Protein AF-A0A9W5AZJ4-F1 (afdb_monomer_lite)

pLDDT: mean 85.63, std 13.93, range [47.88, 96.81]

Organism: NCBI:txid1183436

Foldseek 3Di:
DPPDDPVLLVLLCVVPPVVCVVCVVCSVVSSVVSVVVVVVVVVVVVVVVVVVVVVPDPPDPPDPDPPPD

Sequence (69 aa):
MSDITESEWRLIRQVFGDLAYEEPHNHVDMLAAARLAALRENKEAKIAAAMVVLDRVPDVPSDAGDELK

Structure (mmCIF, N/CA/C/O backbone):
data_AF-A0A9W5AZJ4-F1
#
_entry.id   AF-A0A9W5AZJ4-F1
#
loop_
_atom_site.group_PDB
_atom_site.id
_atom_site.type_symbol
_atom_site.label_atom_id
_atom_site.label_alt_id
_atom_site.label_comp_id
_atom_site.label_asym_id
_atom_site.label_entity_id
_atom_site.label_seq_id
_atom_site.pdbx_PDB_ins_code
_atom_site.Cartn_x
_atom_site.Cartn_y
_atom_site.Cartn_z
_atom_site.occupancy
_atom_site.B_iso_or_equiv
_atom_site.auth_seq_id
_atom_site.auth_comp_id
_atom_site.auth_asym_id
_atom_site.auth_atom_id
_atom_site.pdbx_PDB_model_num
ATOM 1 N N . MET A 1 1 ? 15.778 -2.183 -14.645 1.00 56.81 1 MET A N 1
ATOM 2 C CA . MET A 1 1 ? 14.991 -2.452 -13.424 1.00 56.81 1 MET A CA 1
ATOM 3 C C . MET A 1 1 ? 14.904 -1.141 -12.673 1.00 56.81 1 MET A C 1
ATOM 5 O O . MET A 1 1 ? 15.914 -0.456 -12.634 1.00 56.81 1 MET A O 1
ATOM 9 N N . SER A 1 2 ? 13.712 -0.764 -12.208 1.00 65.25 2 SER A N 1
ATOM 10 C CA . SER A 1 2 ? 13.495 0.467 -11.436 1.00 65.25 2 SER A CA 1
ATOM 11 C C . SER A 1 2 ? 14.324 0.430 -10.145 1.00 65.25 2 SER A C 1
ATOM 13 O O . SER A 1 2 ? 14.475 -0.650 -9.574 1.00 65.25 2 SER A O 1
ATOM 15 N N . ASP A 1 3 ? 14.849 1.569 -9.685 1.00 81.12 3 ASP A N 1
ATOM 16 C CA . ASP A 1 3 ? 15.714 1.696 -8.492 1.00 81.12 3 ASP A CA 1
ATOM 17 C C . ASP A 1 3 ? 14.959 1.490 -7.156 1.00 81.12 3 ASP A C 1
ATOM 19 O O . ASP A 1 3 ? 15.324 2.041 -6.117 1.00 81.12 3 ASP A O 1
ATOM 23 N N . ILE A 1 4 ? 13.871 0.719 -7.168 1.00 88.88 4 ILE A N 1
ATOM 24 C CA . ILE A 1 4 ? 13.041 0.446 -5.996 1.00 88.88 4 ILE A CA 1
ATOM 25 C C . ILE A 1 4 ? 13.631 -0.685 -5.151 1.00 88.88 4 ILE A C 1
ATOM 27 O O . ILE A 1 4 ? 14.193 -1.660 -5.650 1.00 88.88 4 ILE A O 1
ATOM 31 N N . THR A 1 5 ? 13.461 -0.578 -3.840 1.00 93.94 5 THR A N 1
ATOM 32 C CA . THR A 1 5 ? 13.841 -1.621 -2.883 1.00 93.94 5 THR A CA 1
ATOM 33 C C . THR A 1 5 ? 12.888 -2.819 -2.941 1.00 93.94 5 THR A C 1
ATOM 35 O O . THR A 1 5 ? 11.737 -2.703 -3.358 1.00 93.94 5 THR A O 1
ATOM 38 N N . GLU A 1 6 ? 13.313 -3.980 -2.432 1.00 94.25 6 GLU A N 1
ATOM 39 C CA . GLU A 1 6 ? 12.456 -5.178 -2.331 1.00 94.25 6 GLU A CA 1
ATOM 40 C C . GLU A 1 6 ? 11.174 -4.924 -1.511 1.00 94.25 6 GLU A C 1
ATOM 42 O O . GLU A 1 6 ? 10.101 -5.440 -1.822 1.00 94.25 6 GLU A O 1
ATOM 47 N N . SER A 1 7 ? 11.260 -4.098 -0.468 1.00 94.75 7 SER A N 1
ATOM 48 C CA . SER A 1 7 ? 10.109 -3.665 0.334 1.00 94.75 7 SER A CA 1
ATOM 49 C C . SER A 1 7 ? 9.105 -2.841 -0.476 1.00 94.75 7 SER A C 1
ATOM 51 O O . SER A 1 7 ? 7.898 -3.047 -0.355 1.00 94.75 7 SER A O 1
ATOM 53 N N . GLU A 1 8 ? 9.591 -1.934 -1.320 1.00 95.38 8 GLU A N 1
ATOM 54 C CA . GLU A 1 8 ? 8.755 -1.119 -2.207 1.00 95.38 8 GLU A CA 1
ATOM 55 C C . GLU A 1 8 ? 8.153 -1.965 -3.324 1.00 95.38 8 GLU A C 1
ATOM 57 O O . GLU A 1 8 ? 6.963 -1.853 -3.605 1.00 95.38 8 GLU A O 1
ATOM 62 N N . TRP A 1 9 ? 8.933 -2.887 -3.883 1.00 95.31 9 TRP A N 1
ATOM 63 C CA . TRP A 1 9 ? 8.451 -3.850 -4.860 1.00 95.31 9 TRP A CA 1
ATOM 64 C C . TRP A 1 9 ? 7.324 -4.724 -4.307 1.00 95.31 9 TRP A C 1
ATOM 66 O O . TRP A 1 9 ? 6.299 -4.916 -4.961 1.00 95.31 9 TRP A O 1
ATOM 76 N N . ARG A 1 10 ? 7.466 -5.225 -3.076 1.00 96.00 10 ARG A N 1
ATOM 77 C CA . ARG A 1 10 ? 6.409 -5.994 -2.408 1.00 96.00 10 ARG A CA 1
ATOM 78 C C . ARG A 1 10 ? 5.141 -5.170 -2.212 1.00 96.00 10 ARG A C 1
ATOM 80 O O . ARG A 1 10 ? 4.057 -5.689 -2.459 1.00 96.00 10 ARG A O 1
ATOM 87 N N . LEU A 1 11 ? 5.278 -3.908 -1.804 1.00 95.94 11 LEU A N 1
ATOM 88 C CA . LEU A 1 11 ? 4.142 -3.009 -1.609 1.00 95.94 11 LEU A CA 1
ATOM 89 C C . LEU A 1 11 ? 3.404 -2.740 -2.929 1.00 95.94 11 LEU A C 1
ATOM 91 O O . LEU A 1 11 ? 2.183 -2.846 -2.981 1.00 95.94 11 LEU A O 1
ATOM 95 N N . ILE A 1 12 ? 4.138 -2.450 -4.005 1.00 96.44 12 ILE A N 1
ATOM 96 C CA . ILE A 1 12 ? 3.549 -2.243 -5.333 1.00 96.44 12 ILE A CA 1
ATOM 97 C C . ILE A 1 12 ? 2.845 -3.520 -5.810 1.00 96.44 12 ILE A C 1
ATOM 99 O O . ILE A 1 12 ? 1.696 -3.449 -6.239 1.00 96.44 12 ILE A O 1
ATOM 103 N N . ARG A 1 13 ? 3.475 -4.697 -5.678 1.00 96.38 13 ARG A N 1
ATOM 104 C CA . ARG A 1 13 ? 2.858 -5.985 -6.047 1.00 96.38 13 ARG A CA 1
ATOM 105 C C . ARG A 1 13 ? 1.594 -6.297 -5.257 1.00 96.38 13 ARG A C 1
ATOM 107 O O . ARG A 1 13 ? 0.652 -6.835 -5.823 1.00 96.38 13 ARG A O 1
ATOM 114 N N . GLN A 1 14 ? 1.566 -5.968 -3.970 1.00 96.50 14 GLN A N 1
ATOM 115 C CA . GLN A 1 14 ? 0.389 -6.187 -3.132 1.00 96.50 14 GLN A CA 1
ATOM 116 C C . GLN A 1 14 ? -0.817 -5.368 -3.615 1.00 96.50 14 GLN A C 1
ATOM 118 O O . GLN A 1 14 ? -1.943 -5.845 -3.517 1.00 96.50 14 GLN A O 1
ATOM 123 N N . VAL A 1 15 ? -0.586 -4.159 -4.135 1.00 96.12 15 VAL A N 1
ATOM 124 C CA . VAL A 1 15 ? -1.657 -3.246 -4.566 1.00 96.12 15 VAL A CA 1
ATOM 125 C C . VAL A 1 15 ? -2.045 -3.450 -6.033 1.00 96.12 15 VAL A C 1
ATOM 127 O O . VAL A 1 15 ? -3.227 -3.408 -6.358 1.00 96.12 15 VAL A O 1
ATOM 130 N N . PHE A 1 16 ? -1.071 -3.672 -6.918 1.00 95.94 16 PHE A N 1
ATOM 131 C CA . PHE A 1 16 ? -1.277 -3.676 -8.372 1.00 95.94 16 PHE A CA 1
ATOM 132 C C . PHE A 1 16 ? -1.170 -5.060 -9.027 1.00 95.94 16 PHE A C 1
ATOM 134 O O . PHE A 1 16 ? -1.528 -5.198 -10.194 1.00 95.94 16 PHE A O 1
ATOM 141 N N . GLY A 1 17 ? -0.705 -6.086 -8.305 1.00 95.44 17 GLY A N 1
ATOM 142 C CA . GLY A 1 17 ? -0.622 -7.457 -8.814 1.00 95.44 17 GLY A CA 1
ATOM 143 C C . GLY A 1 17 ? 0.194 -7.562 -10.104 1.00 95.44 17 GLY A C 1
ATOM 144 O O . GLY A 1 17 ? 1.331 -7.092 -10.166 1.00 95.44 17 GLY A O 1
ATOM 145 N N . ASP A 1 18 ? -0.402 -8.165 -11.130 1.00 96.25 18 ASP A N 1
ATOM 146 C CA . ASP A 1 18 ? 0.236 -8.424 -12.426 1.00 96.25 18 ASP A CA 1
ATOM 147 C C . ASP A 1 18 ? 0.632 -7.136 -13.165 1.00 96.25 18 ASP A C 1
ATOM 149 O O . ASP A 1 18 ? 1.695 -7.084 -13.783 1.00 96.25 18 ASP A O 1
ATOM 153 N N . LEU A 1 19 ? -0.126 -6.047 -12.992 1.00 95.06 19 LEU A N 1
ATOM 154 C CA . LEU A 1 19 ? 0.178 -4.753 -13.611 1.00 95.06 19 LEU A CA 1
ATOM 155 C C . LEU A 1 19 ? 1.552 -4.212 -13.174 1.00 95.06 19 LEU A C 1
ATOM 157 O O . LEU A 1 19 ? 2.243 -3.543 -13.939 1.00 95.06 19 LEU A O 1
ATOM 161 N N . ALA A 1 20 ? 1.994 -4.543 -11.955 1.00 94.38 20 ALA A N 1
ATOM 162 C CA . ALA A 1 20 ? 3.320 -4.177 -11.462 1.00 94.38 20 ALA A CA 1
ATOM 163 C C . ALA A 1 20 ? 4.460 -4.832 -12.264 1.00 94.38 20 ALA A C 1
ATOM 165 O O . ALA A 1 20 ? 5.567 -4.292 -12.316 1.00 94.38 20 ALA A O 1
ATOM 166 N N . TYR A 1 21 ? 4.214 -6.003 -12.856 1.00 92.94 21 TYR A N 1
ATOM 167 C CA . TYR A 1 21 ? 5.172 -6.716 -13.700 1.00 92.94 21 TYR A CA 1
ATOM 168 C C . TYR A 1 21 ? 5.138 -6.228 -15.145 1.00 92.94 21 TYR A C 1
ATOM 170 O O . TYR A 1 21 ? 6.191 -6.133 -15.774 1.00 92.94 21 TYR A O 1
ATOM 178 N N . GLU A 1 22 ? 3.943 -5.929 -15.653 1.00 95.50 22 GLU A N 1
ATOM 179 C CA . GLU A 1 22 ? 3.724 -5.467 -17.027 1.00 95.50 22 GLU A CA 1
ATOM 180 C C . GLU A 1 22 ? 4.283 -4.057 -17.248 1.00 95.50 22 GLU A C 1
ATOM 182 O O . GLU A 1 22 ? 4.839 -3.772 -18.307 1.00 95.50 22 GLU A O 1
ATOM 187 N N . GLU A 1 23 ? 4.224 -3.206 -16.219 1.00 93.56 23 GLU A N 1
ATOM 188 C CA . GLU A 1 23 ? 4.510 -1.777 -16.343 1.00 93.56 23 GLU A CA 1
ATOM 189 C C . GLU A 1 23 ? 5.654 -1.298 -15.422 1.00 93.56 23 GLU A C 1
ATOM 191 O O . GLU A 1 23 ? 5.459 -0.433 -14.558 1.00 93.56 23 GLU A O 1
ATOM 196 N N . PRO A 1 24 ? 6.897 -1.801 -15.587 1.00 91.56 24 PRO A N 1
ATOM 197 C CA . PRO A 1 24 ? 8.009 -1.458 -14.700 1.00 91.56 24 PRO A CA 1
ATOM 198 C C . PRO A 1 24 ? 8.436 0.013 -14.761 1.00 91.56 24 PRO A C 1
ATOM 200 O O . PRO A 1 24 ? 9.073 0.516 -13.836 1.00 91.56 24 PRO A O 1
ATOM 203 N N . HIS A 1 25 ? 8.081 0.722 -15.835 1.00 93.19 25 HIS A N 1
ATOM 204 C CA . HIS A 1 25 ? 8.346 2.152 -15.973 1.00 93.19 25 HIS A CA 1
ATOM 205 C C . HIS A 1 25 ? 7.418 3.023 -15.109 1.00 93.19 25 HIS A C 1
ATOM 207 O O . HIS A 1 25 ? 7.754 4.173 -14.845 1.00 93.19 25 HIS A O 1
ATOM 213 N N . ASN A 1 26 ? 6.310 2.464 -14.607 1.00 93.88 26 ASN A N 1
ATOM 214 C CA . ASN A 1 26 ? 5.345 3.159 -13.750 1.00 93.88 26 ASN A CA 1
ATOM 215 C C . ASN A 1 26 ? 5.584 2.913 -12.253 1.00 93.88 26 ASN A C 1
ATOM 217 O O . ASN A 1 26 ? 4.807 3.372 -11.418 1.00 93.88 26 ASN A O 1
ATOM 221 N N . HIS A 1 27 ? 6.658 2.207 -11.875 1.00 94.81 27 HIS A N 1
ATOM 222 C CA . HIS A 1 27 ? 6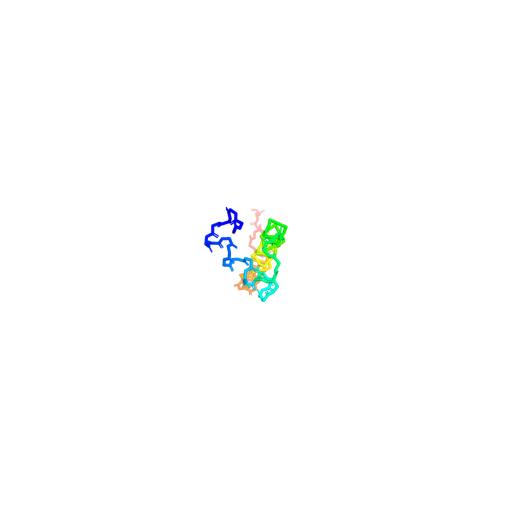.931 1.842 -10.477 1.00 94.81 27 HIS A CA 1
ATOM 223 C C . HIS A 1 27 ? 6.989 3.038 -9.521 1.00 94.81 27 HIS A C 1
ATOM 225 O O . HIS A 1 27 ? 6.576 2.898 -8.375 1.00 94.81 27 HIS A O 1
ATOM 231 N N . VAL A 1 28 ? 7.451 4.210 -9.969 1.00 93.31 28 VAL A N 1
ATOM 232 C CA . VAL A 1 28 ? 7.490 5.423 -9.131 1.00 93.31 28 VAL A CA 1
ATOM 233 C C . VAL A 1 28 ? 6.075 5.895 -8.780 1.00 93.31 28 VAL A C 1
ATOM 235 O O . VAL A 1 28 ? 5.764 6.103 -7.604 1.00 93.31 28 VAL A O 1
ATOM 238 N N . ASP A 1 29 ? 5.198 5.997 -9.777 1.00 95.69 29 ASP A N 1
ATOM 239 C CA . ASP A 1 29 ? 3.816 6.445 -9.586 1.00 95.69 29 ASP A CA 1
ATOM 240 C C . ASP A 1 29 ? 2.985 5.395 -8.841 1.00 95.69 29 ASP A C 1
ATOM 242 O O . ASP A 1 29 ? 2.242 5.714 -7.907 1.00 95.69 29 ASP A O 1
ATOM 246 N N . MET A 1 30 ? 3.175 4.117 -9.178 1.00 96.31 30 MET A N 1
ATOM 247 C CA . MET A 1 30 ? 2.572 2.999 -8.455 1.00 96.31 30 MET A CA 1
ATOM 248 C C . MET A 1 30 ? 3.006 2.976 -6.988 1.00 96.31 30 MET A C 1
ATOM 250 O O . MET A 1 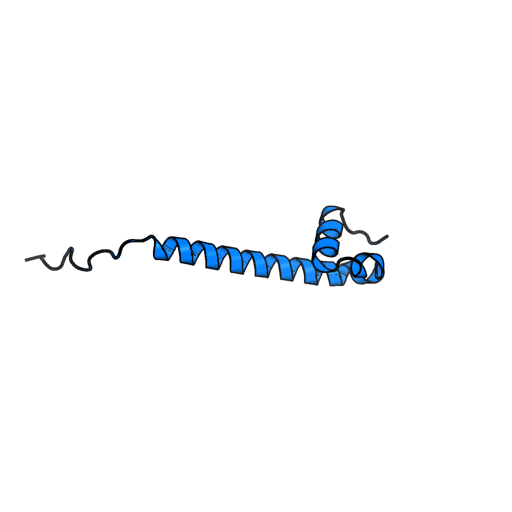30 ? 2.179 2.737 -6.111 1.00 96.31 30 MET A O 1
ATOM 254 N N . LEU A 1 31 ? 4.273 3.269 -6.682 1.00 96.25 31 LEU A N 1
ATOM 255 C CA . LEU A 1 31 ? 4.745 3.335 -5.302 1.00 96.25 31 LEU A CA 1
ATOM 256 C C . LEU A 1 31 ? 4.051 4.452 -4.520 1.00 96.25 31 LEU A C 1
ATOM 258 O O . LEU A 1 31 ? 3.644 4.239 -3.375 1.00 96.25 31 LEU A O 1
ATOM 262 N N . ALA A 1 32 ? 3.896 5.633 -5.123 1.00 96.56 32 ALA A N 1
ATOM 263 C CA . ALA A 1 32 ? 3.187 6.746 -4.500 1.00 96.56 32 ALA A CA 1
ATOM 264 C C . ALA A 1 32 ? 1.722 6.382 -4.199 1.00 96.56 32 ALA A C 1
ATOM 266 O O . ALA A 1 32 ? 1.243 6.592 -3.080 1.00 96.56 32 ALA A O 1
ATOM 267 N N . ALA A 1 33 ? 1.035 5.766 -5.163 1.00 96.81 33 ALA A N 1
ATOM 268 C CA . ALA A 1 33 ? -0.340 5.305 -4.999 1.00 96.81 33 ALA A CA 1
ATOM 269 C C . ALA A 1 33 ? -0.467 4.198 -3.935 1.00 96.81 33 ALA A C 1
ATOM 271 O O . ALA A 1 33 ? -1.345 4.268 -3.073 1.00 96.81 33 ALA A O 1
ATOM 272 N N . ALA A 1 34 ? 0.442 3.220 -3.932 1.00 96.31 34 ALA A N 1
ATOM 273 C CA . ALA A 1 34 ? 0.437 2.123 -2.968 1.00 96.31 34 ALA A CA 1
ATOM 274 C C . ALA A 1 34 ? 0.699 2.609 -1.531 1.00 96.31 34 ALA A C 1
ATOM 276 O O . ALA A 1 34 ? 0.034 2.173 -0.591 1.00 96.31 34 ALA A O 1
ATOM 277 N N . ARG A 1 35 ? 1.608 3.577 -1.347 1.00 96.25 35 ARG A N 1
ATOM 278 C CA . ARG A 1 35 ? 1.833 4.228 -0.043 1.00 96.25 35 ARG A CA 1
ATOM 279 C C . ARG 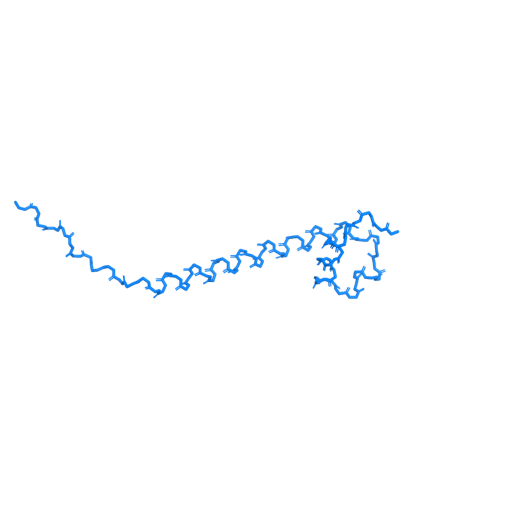A 1 35 ? 0.582 4.954 0.451 1.00 96.25 35 ARG A C 1
ATOM 281 O O . ARG A 1 35 ? 0.259 4.877 1.635 1.00 96.25 35 ARG A O 1
ATOM 288 N N . LEU A 1 36 ? -0.137 5.634 -0.442 1.00 95.19 36 LEU A N 1
ATOM 289 C CA . LEU A 1 36 ? -1.385 6.308 -0.089 1.00 95.19 36 LEU A CA 1
ATOM 290 C C . LEU A 1 36 ? -2.482 5.311 0.314 1.00 95.19 36 LEU A C 1
ATOM 292 O O . LEU A 1 36 ? -3.194 5.565 1.286 1.00 95.19 36 LEU A O 1
ATOM 296 N N . ALA A 1 37 ? -2.599 4.183 -0.392 1.00 93.25 37 ALA A N 1
ATOM 297 C CA . ALA A 1 37 ? -3.530 3.110 -0.044 1.00 93.25 37 ALA A CA 1
ATOM 298 C C . ALA A 1 37 ? -3.239 2.547 1.358 1.00 93.25 37 ALA A C 1
ATOM 300 O O . ALA A 1 37 ? -4.122 2.556 2.215 1.00 93.25 37 ALA A O 1
ATOM 301 N N . ALA A 1 38 ? -1.979 2.203 1.645 1.00 91.94 38 ALA A N 1
ATOM 302 C CA . ALA A 1 38 ? -1.569 1.686 2.953 1.00 91.94 38 ALA A CA 1
ATOM 303 C C . ALA A 1 38 ? -1.847 2.670 4.108 1.00 91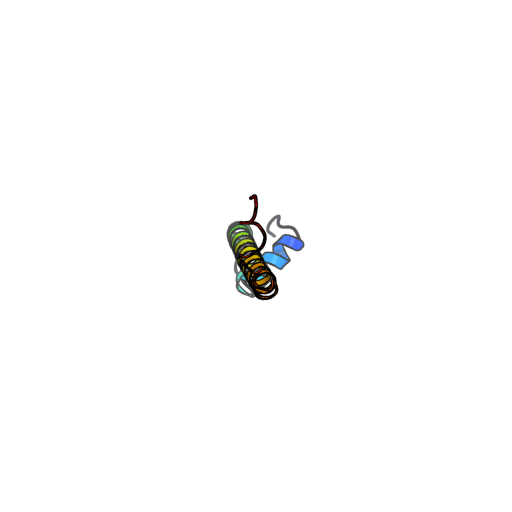.94 38 ALA A C 1
ATOM 305 O O . ALA A 1 38 ? -2.250 2.269 5.202 1.00 91.94 38 ALA A O 1
ATOM 306 N N . LEU A 1 39 ? -1.669 3.978 3.880 1.00 92.31 39 LEU A N 1
ATOM 307 C CA . LEU A 1 39 ? -2.009 5.005 4.872 1.00 92.31 39 LEU A CA 1
ATOM 308 C C . LEU A 1 39 ? -3.518 5.077 5.147 1.00 92.31 39 LEU A C 1
ATOM 310 O O . LEU A 1 39 ? -3.917 5.275 6.298 1.00 92.31 39 LEU A O 1
ATOM 314 N N . ARG A 1 40 ? -4.356 4.922 4.114 1.00 91.69 40 ARG A N 1
ATOM 315 C CA . ARG A 1 40 ? -5.820 4.914 4.256 1.00 91.69 40 ARG A CA 1
ATOM 316 C C . ARG A 1 40 ? -6.295 3.688 5.029 1.00 91.69 40 ARG A C 1
AT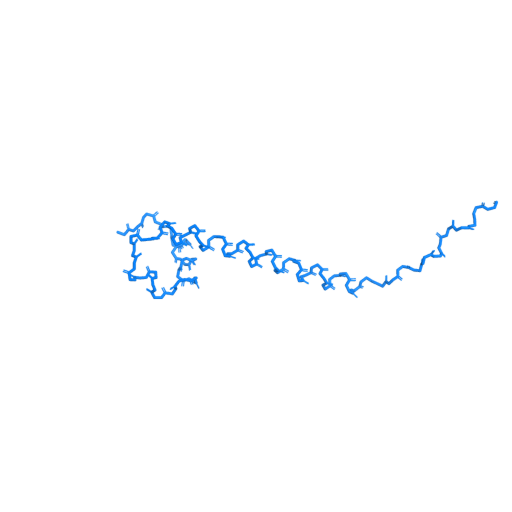OM 318 O O . ARG A 1 40 ? -7.011 3.859 6.010 1.00 91.69 40 ARG A O 1
ATOM 325 N N . GLU A 1 41 ? -5.812 2.501 4.675 1.00 91.50 41 GLU A N 1
ATOM 326 C CA . GLU A 1 41 ? -6.115 1.258 5.398 1.00 91.50 41 GLU A CA 1
ATOM 327 C C . GLU A 1 41 ? -5.703 1.348 6.873 1.00 91.50 41 GLU A C 1
ATOM 329 O O . GLU A 1 41 ? -6.471 1.002 7.768 1.00 91.50 41 GLU A O 1
ATOM 334 N N . ASN A 1 42 ? -4.513 1.892 7.161 1.00 91.62 42 ASN A N 1
ATOM 335 C CA . ASN A 1 42 ? -4.059 2.092 8.538 1.00 91.62 42 ASN A CA 1
ATOM 336 C C . ASN A 1 42 ? -4.980 3.044 9.318 1.00 91.62 42 ASN A C 1
ATOM 338 O O . ASN A 1 42 ? -5.272 2.807 10.492 1.00 91.62 42 ASN A O 1
ATOM 342 N N . LYS A 1 43 ? -5.447 4.120 8.672 1.00 91.81 43 LYS A N 1
ATOM 343 C CA . LYS A 1 43 ? -6.395 5.066 9.269 1.00 91.81 43 LYS A CA 1
ATOM 344 C C . LYS A 1 43 ? -7.729 4.386 9.579 1.00 91.81 43 LYS A C 1
ATOM 346 O O . LYS A 1 43 ? -8.237 4.554 10.684 1.00 91.81 43 LYS A O 1
ATOM 351 N N . GLU A 1 44 ? -8.273 3.618 8.643 1.00 91.38 44 GLU A N 1
ATOM 352 C CA . GLU A 1 44 ? -9.528 2.883 8.828 1.00 91.38 44 GLU A CA 1
ATOM 353 C C . GLU A 1 44 ? -9.408 1.833 9.935 1.00 91.38 44 GLU A C 1
ATOM 355 O O . GLU A 1 44 ? -10.245 1.798 10.834 1.00 91.38 44 GLU A O 1
ATOM 360 N N . ALA A 1 45 ? -8.317 1.064 9.953 1.00 89.81 45 ALA A N 1
ATOM 361 C CA . ALA A 1 45 ? -8.040 0.092 11.007 1.00 89.81 45 ALA A CA 1
ATOM 362 C C . ALA A 1 45 ? -7.943 0.751 12.394 1.00 89.81 45 ALA A C 1
ATOM 364 O O . ALA A 1 45 ? -8.474 0.223 13.372 1.00 89.81 45 ALA A O 1
ATOM 365 N N . LYS A 1 46 ? -7.314 1.932 12.493 1.00 90.94 46 LYS A N 1
ATOM 366 C CA . LYS A 1 46 ? -7.249 2.707 13.744 1.00 90.94 46 LYS A CA 1
ATOM 367 C C . LYS A 1 46 ? -8.615 3.212 14.194 1.00 90.94 46 LYS A C 1
ATOM 369 O O . LYS A 1 46 ? -8.908 3.148 15.384 1.00 90.94 46 LYS A O 1
ATOM 374 N N . ILE A 1 47 ? -9.440 3.703 13.270 1.00 89.12 47 ILE A N 1
ATOM 375 C CA . ILE A 1 47 ? -10.804 4.151 13.579 1.00 89.12 47 ILE A CA 1
ATOM 376 C C . ILE A 1 47 ? -11.646 2.966 14.058 1.00 89.12 47 ILE A C 1
ATOM 378 O O . ILE A 1 47 ? -12.279 3.060 15.105 1.00 89.12 47 ILE A O 1
ATOM 382 N N . ALA A 1 48 ? -11.596 1.835 13.352 1.00 89.12 48 ALA A N 1
ATOM 383 C C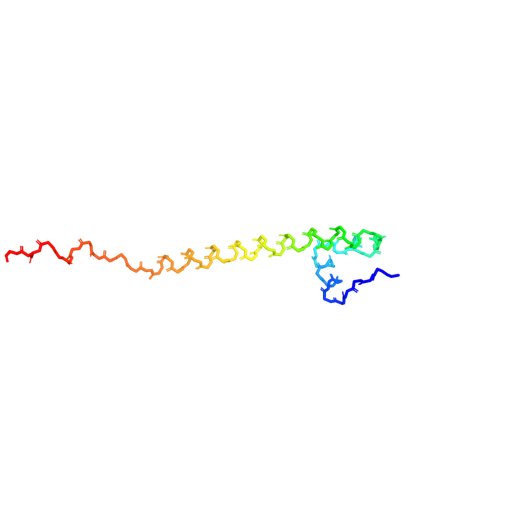A . ALA A 1 48 ? -12.305 0.621 13.741 1.00 89.12 48 ALA A CA 1
ATOM 384 C C . ALA A 1 48 ? -11.875 0.137 15.136 1.00 89.12 48 ALA A C 1
ATOM 386 O O . ALA A 1 48 ? -12.721 -0.150 15.981 1.00 89.12 48 ALA A O 1
ATOM 387 N N . ALA A 1 49 ? -10.568 0.120 15.418 1.00 88.00 49 ALA A N 1
ATOM 388 C CA . ALA A 1 49 ? -10.053 -0.225 16.741 1.00 88.00 49 ALA A CA 1
ATOM 389 C C . ALA A 1 49 ? -10.532 0.753 17.829 1.00 88.00 49 ALA A C 1
ATOM 391 O O . ALA A 1 49 ? -10.928 0.318 18.908 1.00 88.00 49 ALA A O 1
ATOM 392 N N . ALA A 1 50 ? -10.545 2.060 17.547 1.00 88.69 50 ALA A N 1
ATOM 393 C CA . ALA A 1 50 ? -11.037 3.071 18.481 1.00 88.69 50 ALA A CA 1
ATOM 394 C C . ALA A 1 50 ? -12.535 2.902 18.783 1.00 88.69 50 ALA A C 1
ATOM 396 O O . ALA A 1 50 ? -12.927 2.989 19.943 1.00 88.69 50 ALA A O 1
ATOM 397 N N . MET A 1 51 ? -13.359 2.595 17.775 1.00 88.88 51 MET A N 1
ATOM 398 C CA . MET A 1 51 ? -14.788 2.319 17.969 1.00 88.88 51 MET A CA 1
ATOM 399 C C . MET A 1 51 ? -15.019 1.113 18.886 1.00 88.88 51 MET A C 1
ATOM 401 O O . MET A 1 51 ? -15.849 1.186 19.785 1.00 88.88 51 MET A O 1
ATOM 405 N N . VAL A 1 52 ? -14.239 0.039 18.721 1.00 90.50 52 VAL A N 1
ATOM 406 C CA . VAL A 1 52 ? -14.303 -1.138 19.607 1.00 90.50 52 VAL A CA 1
ATOM 407 C C . VAL A 1 52 ? -13.908 -0.794 21.045 1.00 90.50 52 VAL A C 1
ATOM 409 O O . VAL A 1 52 ? -14.458 -1.363 21.983 1.00 90.50 52 VAL A O 1
ATOM 412 N N . VAL A 1 53 ? -12.945 0.111 21.245 1.00 87.38 53 VAL A N 1
ATOM 413 C CA . VAL A 1 53 ? -12.563 0.566 22.591 1.00 87.38 53 VAL A CA 1
ATOM 414 C C . VAL A 1 53 ? -13.680 1.392 23.222 1.00 87.38 53 VAL A C 1
ATOM 416 O O . VAL A 1 53 ? -14.009 1.147 24.377 1.00 87.38 53 VAL A O 1
ATOM 419 N N . LEU A 1 54 ? -14.275 2.327 22.475 1.00 84.12 54 LEU A N 1
ATOM 420 C CA . LEU A 1 54 ? -15.359 3.180 22.971 1.00 84.12 54 LEU A CA 1
ATOM 421 C C . LEU A 1 54 ? -16.605 2.375 23.361 1.00 84.12 54 LEU A C 1
ATOM 423 O O . LEU A 1 54 ? -17.175 2.643 24.410 1.00 84.12 54 LEU A O 1
ATOM 427 N N . ASP A 1 55 ? -16.969 1.349 22.589 1.00 82.12 55 ASP A N 1
ATOM 428 C CA . ASP A 1 55 ? -18.102 0.454 22.886 1.00 82.12 55 ASP A CA 1
ATOM 429 C C . ASP A 1 55 ? -17.916 -0.355 24.188 1.00 82.12 55 ASP A C 1
ATOM 431 O O . ASP A 1 55 ? -18.870 -0.816 24.806 1.00 82.12 55 ASP A O 1
ATOM 435 N N . ARG A 1 56 ? -16.666 -0.522 24.639 1.00 79.38 56 ARG A N 1
ATOM 436 C CA . ARG A 1 56 ? -16.327 -1.250 25.872 1.00 79.38 56 ARG A CA 1
ATOM 437 C C . ARG A 1 56 ? -16.250 -0.364 27.109 1.00 79.38 56 ARG A C 1
ATOM 439 O O . ARG A 1 56 ? -16.067 -0.905 28.199 1.00 79.38 56 ARG A O 1
ATOM 446 N N . VAL A 1 57 ? -16.325 0.959 26.965 1.00 72.19 57 VAL A N 1
ATOM 447 C CA . VAL A 1 57 ? -16.346 1.867 28.115 1.00 72.19 57 VAL A CA 1
ATOM 448 C C . VAL A 1 57 ? -17.772 1.861 28.669 1.00 72.19 57 VAL A C 1
ATOM 450 O O . VAL A 1 57 ? -18.671 2.340 27.981 1.00 72.19 57 VAL A O 1
ATOM 453 N N . PRO A 1 58 ? -18.020 1.304 29.872 1.00 64.62 58 PRO A N 1
ATOM 454 C CA . PRO A 1 58 ? -19.336 1.410 30.485 1.00 64.62 58 PRO A CA 1
ATOM 455 C C . PRO A 1 58 ? -19.659 2.888 30.702 1.00 64.62 58 PRO A C 1
ATOM 457 O O . PRO A 1 58 ? -18.780 3.649 31.117 1.00 64.62 58 PRO A O 1
ATOM 460 N N . ASP A 1 59 ? -20.904 3.276 30.420 1.00 67.19 59 ASP A N 1
ATOM 461 C CA . ASP A 1 59 ? -21.405 4.620 30.707 1.00 67.19 59 ASP A CA 1
ATOM 462 C C . ASP A 1 59 ? -21.047 4.977 32.152 1.00 67.19 59 ASP A C 1
ATOM 464 O O . ASP A 1 59 ? -21.447 4.295 33.102 1.00 67.19 59 ASP A O 1
ATOM 468 N N . VAL A 1 60 ? -20.238 6.024 32.320 1.00 64.75 60 VAL A N 1
ATOM 469 C CA . VAL A 1 60 ? -19.975 6.577 33.646 1.00 64.75 60 VAL A CA 1
ATOM 470 C C . VAL A 1 60 ? -21.306 7.171 34.099 1.00 64.75 60 VAL A C 1
ATOM 472 O O . VAL A 1 60 ? -21.833 8.034 33.392 1.00 64.75 60 VAL A O 1
ATOM 475 N N . PRO A 1 61 ? -21.885 6.733 35.235 1.00 57.16 61 PRO A N 1
ATOM 476 C CA . PRO A 1 61 ? -23.087 7.366 35.745 1.00 57.16 61 PRO A CA 1
ATOM 477 C C . PRO A 1 61 ? -22.783 8.851 35.906 1.00 57.16 61 PRO A C 1
ATOM 479 O O . PRO A 1 61 ? -21.794 9.217 36.542 1.00 57.16 61 PRO A O 1
ATOM 482 N N . SER A 1 62 ? -23.621 9.700 35.319 1.00 60.31 62 SER A N 1
ATOM 483 C CA . SER A 1 62 ? -23.454 11.156 35.306 1.00 60.31 62 SER A CA 1
ATOM 484 C C . SER A 1 62 ? -23.638 11.807 36.693 1.00 60.31 62 SER A C 1
ATOM 486 O O . SER A 1 62 ? -23.942 12.993 36.768 1.00 60.31 62 SER A O 1
ATOM 488 N N . ASP A 1 63 ? -23.484 11.047 37.780 1.00 59.94 63 ASP A N 1
ATOM 489 C CA . ASP A 1 63 ? -24.053 11.338 39.095 1.00 59.94 63 ASP A CA 1
ATOM 490 C C . ASP A 1 63 ? -23.046 11.105 40.234 1.00 59.94 63 ASP A C 1
ATOM 492 O O . ASP A 1 63 ? -23.276 10.369 41.192 1.00 59.94 63 ASP A O 1
ATOM 496 N N . ALA A 1 64 ? -21.866 11.709 40.109 1.00 56.81 64 ALA A N 1
ATOM 497 C CA . ALA A 1 64 ? -20.904 11.788 41.202 1.00 56.81 64 ALA A CA 1
ATOM 498 C C . ALA A 1 64 ? -20.357 13.213 41.299 1.00 56.81 64 ALA A C 1
ATOM 500 O O . ALA A 1 64 ? -19.233 13.483 40.878 1.00 56.81 64 ALA A O 1
ATOM 501 N N . GLY A 1 65 ? -21.152 14.132 41.856 1.00 57.34 65 GLY A N 1
ATOM 502 C CA . GLY A 1 65 ? -20.573 15.373 42.372 1.00 57.34 65 GLY A CA 1
ATOM 503 C C . GLY A 1 65 ? -21.437 16.624 42.449 1.00 57.34 65 GLY A C 1
ATOM 504 O O . GLY A 1 65 ? -20.839 17.686 42.575 1.00 57.34 65 GLY A O 1
ATOM 505 N N . ASP A 1 66 ? -22.772 16.552 42.420 1.00 59.31 66 ASP A N 1
ATOM 506 C CA . ASP A 1 66 ? -23.623 17.728 42.698 1.00 59.31 66 ASP A CA 1
ATOM 507 C C . ASP A 1 66 ? -24.093 17.790 44.166 1.00 59.31 66 ASP A C 1
ATOM 509 O O . ASP A 1 66 ? -25.223 18.154 44.479 1.00 59.31 66 ASP A O 1
ATOM 513 N N . GLU A 1 67 ? -23.211 17.423 45.102 1.00 58.50 67 GLU A N 1
ATOM 514 C CA . GLU A 1 67 ? -23.418 17.650 46.537 1.00 58.50 67 GLU A CA 1
ATOM 515 C C . GLU A 1 67 ? -22.162 18.255 47.184 1.00 58.50 67 GLU A C 1
ATOM 517 O O . GLU A 1 67 ? -21.543 17.681 48.076 1.00 58.50 67 GLU A O 1
ATOM 522 N N . LEU A 1 68 ? -21.779 19.454 46.741 1.00 60.34 68 LEU A N 1
ATOM 523 C CA . LEU A 1 68 ? -21.057 20.396 47.601 1.00 60.34 68 LEU A CA 1
ATOM 524 C C . LEU A 1 68 ? -22.097 21.322 48.247 1.00 60.34 68 LEU A C 1
ATOM 526 O O . LEU A 1 68 ? -22.368 22.414 47.748 1.00 60.34 68 LEU A O 1
ATOM 530 N N . LYS A 1 69 ? -22.725 20.832 49.323 1.00 47.88 69 LYS A N 1
ATOM 531 C CA . LYS A 1 69 ? -23.468 21.657 50.288 1.00 47.88 69 LYS A CA 1
ATOM 532 C C . LYS A 1 69 ? -22.532 22.217 51.351 1.00 47.88 69 LYS A C 1
ATOM 534 O O . LYS A 1 69 ? -21.609 21.479 51.760 1.00 47.88 69 LYS A O 1
#

Secondary structure (DSSP, 8-state):
--S--HHHHHHHHHHHTTHHHH-GGGHHHHHHHHHHHHHHHHHHHHHHHHHHHHHTSPPPPS-S-----

Radius of gyration: 22.89 Å; chains: 1; bounding box: 40×30×67 Å